Protein AF-A0A212KM10-F1 (afdb_monomer)

InterPro domains:
  IPR005569 Arc-like DNA binding domain [PF03869] (7-53)
  IPR010985 Ribbon-helix-helix [SSF47598] (5-52)
  IPR013321 Arc-type ribbon-helix-h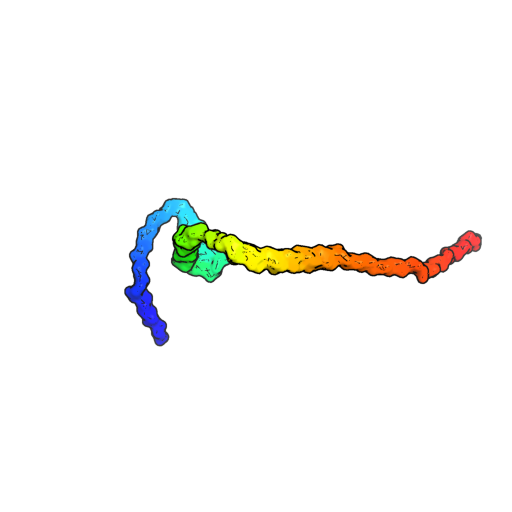elix [G3DSA:1.10.1220.10] (2-55)

pLDDT: mean 77.37, std 17.4, range [46.19, 98.31]

Solvent-accessible surface area (backbone atoms only — not comparable to full-atom values): 6507 Å² total; per-residue (Å²): 134,87,80,74,79,82,78,85,66,90,83,80,89,81,88,71,62,90,68,49,66,55,56,46,43,55,52,7,60,77,66,76,42,52,54,67,56,40,53,49,53,52,50,51,57,66,68,56,58,73,85,74,72,47,72,65,61,52,58,68,43,49,67,55,52,55,50,53,52,54,51,53,54,56,66,74,59,63,76,79,73,80,79,85,82,84,75,89,76,81,77,78,81,81,89,76,136

Sequence (97 aa):
MSDAPTRDQNKFIVRMPDGMRDRIREAAEANNRSMNAEIVARLEESFSGETKLSLEAVRELIPILAKLVKADENAHRRPHAPTILGGDLPAPPDEKE

Mean predicted aligned error: 17.35 Å

Foldseek 3Di:
DDPDDPPPDDDDDDDDDPPPQVVLCVVCVVVVHDSVVSVVVVVCVVVVPDPPCDPVNVVVCVVVVVVVVVVVVVVVPDPPDPDPPDDDDDDDDDDDD

Radius of gyration: 31.85 Å; Cα contacts (8 Å, |Δi|>4): 15; chains: 1; bounding box: 97×38×61 Å

Structure (mmCIF, N/CA/C/O backbone):
data_AF-A0A212KM10-F1
#
_entry.id   AF-A0A212KM10-F1
#
loop_
_atom_site.group_PDB
_atom_site.id
_atom_site.type_symbol
_atom_site.label_atom_id
_atom_site.label_alt_id
_atom_site.label_comp_id
_atom_site.label_asym_id
_atom_site.label_entity_id
_atom_site.label_seq_id
_atom_site.pdbx_PDB_ins_code
_atom_site.Cartn_x
_atom_site.Cartn_y
_atom_site.Cartn_z
_atom_site.occupancy
_atom_site.B_iso_or_equiv
_atom_site.auth_seq_id
_atom_site.auth_comp_id
_atom_site.auth_asym_id
_atom_site.auth_atom_id
_atom_site.pdbx_PDB_model_num
ATOM 1 N N . MET A 1 1 ? 18.645 23.600 -11.611 1.00 46.19 1 MET A N 1
ATOM 2 C CA . MET A 1 1 ? 17.473 22.767 -11.272 1.00 46.19 1 MET A CA 1
ATOM 3 C C . MET A 1 1 ? 17.944 21.767 -10.238 1.00 46.19 1 MET A C 1
ATOM 5 O O . MET A 1 1 ? 18.949 21.111 -10.464 1.00 46.19 1 MET A O 1
ATOM 9 N N . SER A 1 2 ? 17.350 21.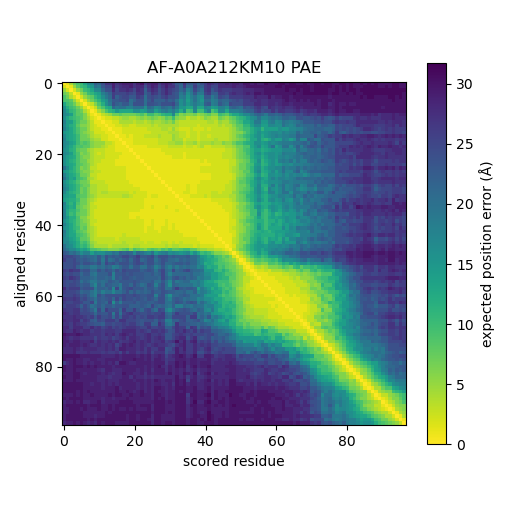806 -9.054 1.00 48.69 2 SER A N 1
ATOM 10 C CA . SER A 1 2 ? 17.813 21.133 -7.842 1.00 48.69 2 SER A CA 1
ATOM 11 C C . SER A 1 2 ? 17.441 19.648 -7.865 1.00 48.69 2 SER A C 1
ATOM 13 O O . SER A 1 2 ? 16.327 19.285 -7.500 1.00 48.69 2 SER A O 1
ATOM 15 N N . ASP A 1 3 ? 18.385 18.796 -8.266 1.00 54.91 3 ASP A N 1
ATOM 16 C CA . ASP A 1 3 ? 18.367 17.367 -7.942 1.00 54.91 3 ASP A CA 1
ATOM 17 C C . ASP A 1 3 ? 18.633 17.223 -6.438 1.00 54.91 3 ASP A C 1
ATOM 19 O O . ASP A 1 3 ? 19.775 17.250 -5.969 1.00 54.91 3 ASP A O 1
ATOM 23 N N . ALA A 1 4 ? 17.558 17.162 -5.651 1.00 59.41 4 ALA A N 1
ATOM 24 C CA . ALA A 1 4 ? 17.656 16.811 -4.244 1.00 59.41 4 ALA A CA 1
ATOM 25 C C . ALA A 1 4 ? 18.188 15.371 -4.142 1.00 59.41 4 ALA A C 1
ATOM 27 O O . ALA A 1 4 ? 17.705 14.482 -4.850 1.00 59.41 4 ALA A O 1
ATOM 28 N N . PRO A 1 5 ? 19.191 15.108 -3.292 1.00 54.78 5 PRO A N 1
ATOM 29 C CA . PRO A 1 5 ? 19.863 13.829 -3.306 1.00 54.78 5 PRO A CA 1
ATOM 30 C C . PRO A 1 5 ? 18.904 12.741 -2.824 1.00 54.78 5 PRO A C 1
ATOM 32 O O . PRO A 1 5 ? 18.513 12.703 -1.662 1.00 54.78 5 PRO A O 1
ATOM 35 N N . THR A 1 6 ? 18.609 11.780 -3.697 1.00 61.53 6 THR A N 1
ATOM 36 C CA . THR A 1 6 ? 17.990 10.479 -3.383 1.00 61.53 6 THR A CA 1
ATOM 37 C C . THR A 1 6 ? 18.913 9.602 -2.503 1.00 61.53 6 THR A C 1
ATOM 39 O O . THR A 1 6 ? 18.921 8.378 -2.629 1.00 61.53 6 THR A O 1
ATOM 42 N N . ARG A 1 7 ? 19.783 10.216 -1.684 1.00 56.53 7 ARG A N 1
ATOM 43 C CA . ARG A 1 7 ? 20.987 9.598 -1.104 1.00 56.53 7 ARG A CA 1
ATOM 44 C C . ARG A 1 7 ? 20.726 8.725 0.119 1.00 56.53 7 ARG A C 1
ATOM 46 O O . ARG A 1 7 ? 21.577 7.889 0.382 1.00 56.53 7 ARG A O 1
ATOM 53 N N . ASP A 1 8 ? 19.556 8.811 0.751 1.00 59.75 8 ASP A N 1
ATOM 54 C CA . ASP A 1 8 ? 19.276 8.077 1.997 1.00 59.75 8 ASP A CA 1
ATOM 55 C C . ASP A 1 8 ? 18.055 7.143 1.906 1.00 59.75 8 ASP A C 1
ATOM 57 O O . ASP A 1 8 ? 17.315 6.967 2.870 1.00 59.75 8 ASP A O 1
ATOM 61 N N . GLN A 1 9 ? 17.807 6.528 0.744 1.00 68.44 9 GLN A N 1
ATOM 62 C CA . GLN A 1 9 ? 16.817 5.447 0.644 1.00 68.44 9 GLN A CA 1
ATOM 63 C C . GLN A 1 9 ? 17.518 4.087 0.684 1.00 68.44 9 GLN A C 1
ATOM 65 O O . GLN A 1 9 ? 18.293 3.755 -0.217 1.00 68.44 9 GLN A O 1
ATOM 70 N N . ASN A 1 10 ? 17.221 3.287 1.712 1.00 77.31 10 ASN A N 1
ATOM 71 C CA . ASN A 1 10 ? 17.656 1.894 1.800 1.00 77.31 10 ASN A CA 1
ATOM 72 C C . ASN A 1 10 ? 17.082 1.109 0.613 1.00 77.31 10 ASN A C 1
ATOM 74 O O . ASN A 1 10 ? 15.877 0.881 0.525 1.00 77.31 10 ASN A O 1
ATOM 78 N N . LYS A 1 11 ? 17.949 0.709 -0.321 1.00 85.94 11 LYS A N 1
ATOM 79 C CA . LYS A 1 11 ? 17.559 -0.062 -1.507 1.00 85.94 11 LYS A CA 1
ATOM 80 C C . LYS A 1 11 ? 17.539 -1.545 -1.164 1.00 85.94 11 LYS A C 1
ATOM 82 O O . LYS A 1 11 ? 18.527 -2.080 -0.670 1.00 85.94 11 LYS A O 1
ATOM 87 N N . PHE A 1 12 ? 16.439 -2.214 -1.486 1.00 87.31 12 PHE A N 1
ATOM 88 C CA . PHE A 1 12 ? 16.282 -3.652 -1.300 1.00 87.31 12 PHE A CA 1
ATOM 89 C C . PHE A 1 12 ? 15.886 -4.315 -2.622 1.00 87.31 12 PHE A C 1
ATOM 91 O O . PHE A 1 12 ? 15.004 -3.828 -3.327 1.00 87.31 12 PHE A 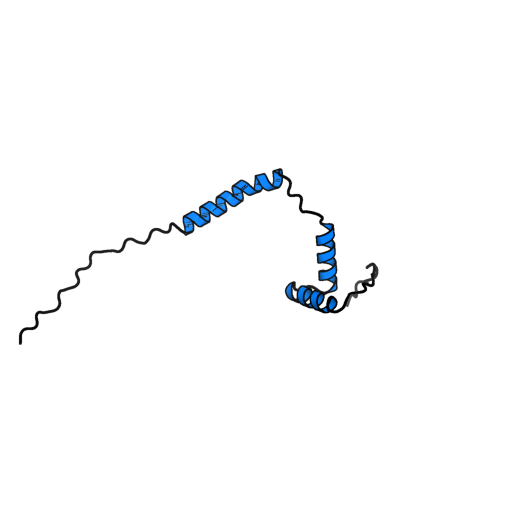O 1
ATOM 98 N N . ILE A 1 13 ? 16.552 -5.417 -2.976 1.00 91.50 13 ILE A N 1
ATOM 99 C CA . ILE A 1 13 ? 16.250 -6.177 -4.196 1.00 91.50 13 ILE A CA 1
ATOM 100 C C . ILE A 1 13 ? 15.267 -7.291 -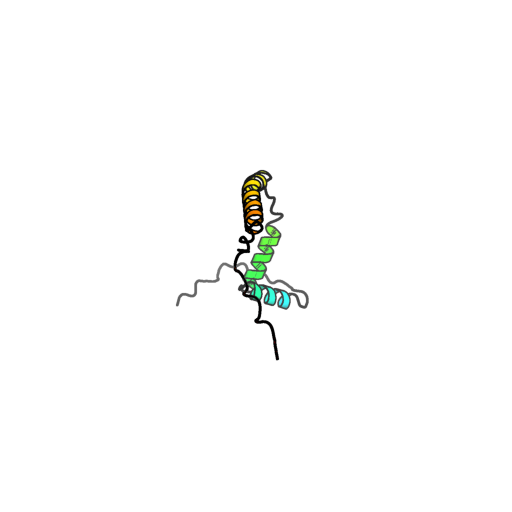3.840 1.00 91.50 13 ILE A C 1
ATOM 102 O O . ILE A 1 13 ? 15.622 -8.243 -3.148 1.00 91.50 13 ILE A O 1
ATOM 106 N N . VAL A 1 14 ? 14.043 -7.195 -4.359 1.00 91.62 14 VAL A N 1
ATOM 107 C CA . VAL A 1 14 ? 13.009 -8.225 -4.203 1.00 91.62 14 VAL A CA 1
ATOM 108 C C . VAL A 1 14 ? 13.053 -9.178 -5.396 1.00 91.62 14 VAL A C 1
ATOM 110 O O . VAL A 1 14 ? 12.954 -8.746 -6.545 1.00 91.62 14 VAL A O 1
ATOM 113 N N . ARG A 1 15 ? 13.162 -10.486 -5.138 1.00 95.31 15 ARG A N 1
ATOM 114 C CA . ARG A 1 15 ? 12.951 -11.519 -6.162 1.00 95.31 15 ARG A CA 1
ATOM 115 C C . ARG A 1 15 ? 11.461 -11.822 -6.248 1.00 95.31 15 ARG A C 1
ATOM 117 O O . ARG A 1 15 ? 10.893 -12.379 -5.316 1.00 95.31 15 ARG A O 1
ATOM 124 N N . MET A 1 16 ? 10.844 -11.422 -7.352 1.00 94.00 16 MET A N 1
ATOM 125 C CA . MET A 1 16 ? 9.419 -11.629 -7.596 1.00 94.00 16 MET A CA 1
ATOM 126 C C . MET A 1 16 ? 9.203 -12.923 -8.397 1.00 94.00 16 MET A C 1
ATOM 128 O O . MET A 1 16 ? 9.973 -13.171 -9.325 1.00 94.00 16 MET A O 1
ATOM 132 N N . PRO A 1 17 ? 8.183 -13.737 -8.071 1.00 96.81 17 PRO A N 1
ATOM 133 C CA . PRO A 1 17 ? 7.734 -14.822 -8.936 1.00 96.81 17 PRO A CA 1
ATOM 134 C C . PRO A 1 17 ? 7.096 -14.274 -10.223 1.00 96.81 17 PRO A C 1
ATOM 136 O O . PRO A 1 17 ? 6.723 -13.097 -10.299 1.00 96.81 17 PRO A O 1
ATOM 139 N N . ASP A 1 18 ? 6.950 -15.143 -11.222 1.00 96.00 18 ASP A N 1
ATOM 140 C CA . ASP A 1 18 ? 6.407 -14.781 -12.532 1.00 96.00 18 ASP A CA 1
ATOM 141 C C . ASP A 1 18 ? 5.030 -14.106 -12.425 1.00 96.00 18 ASP A C 1
ATOM 143 O O . ASP A 1 18 ? 4.182 -14.468 -11.605 1.00 96.00 18 ASP A O 1
ATOM 147 N N . GLY A 1 19 ? 4.828 -13.058 -13.228 1.00 96.50 19 GLY A N 1
ATOM 148 C CA . GLY A 1 19 ? 3.596 -12.264 -13.267 1.00 96.50 19 GLY A CA 1
ATOM 149 C C . GLY A 1 19 ? 3.357 -11.340 -12.063 1.00 96.50 19 GLY A C 1
ATOM 150 O O . GLY A 1 19 ? 2.501 -10.458 -12.133 1.00 96.50 19 GLY A O 1
ATOM 151 N N . MET A 1 20 ? 4.112 -11.451 -10.960 1.00 96.62 20 MET A N 1
ATOM 152 C CA . MET A 1 20 ? 3.911 -10.568 -9.799 1.00 96.62 20 MET A CA 1
ATOM 153 C C . MET A 1 20 ? 4.272 -9.110 -10.109 1.00 96.62 20 MET A C 1
ATOM 155 O O . MET A 1 20 ? 3.597 -8.194 -9.639 1.00 96.62 20 MET A O 1
ATOM 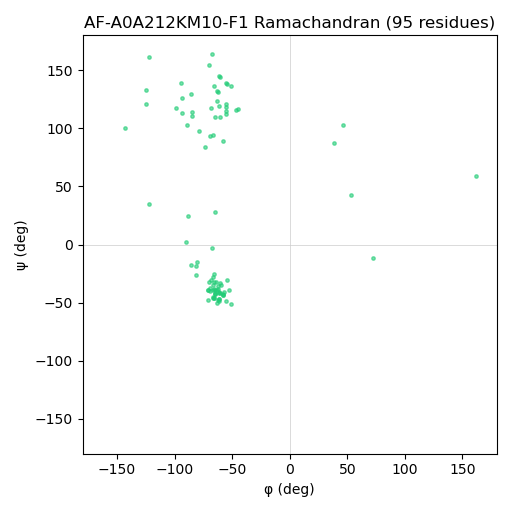159 N N . ARG A 1 21 ? 5.293 -8.879 -10.940 1.00 96.00 21 ARG A N 1
ATOM 160 C CA . ARG A 1 21 ? 5.676 -7.525 -11.362 1.00 96.00 21 ARG A CA 1
ATOM 161 C C . ARG A 1 21 ? 4.570 -6.838 -12.166 1.00 96.00 21 ARG A C 1
ATOM 163 O O . ARG A 1 21 ? 4.347 -5.646 -11.974 1.00 96.00 21 ARG A O 1
ATOM 170 N N . ASP A 1 22 ? 3.887 -7.579 -13.039 1.00 97.88 22 ASP A N 1
ATOM 171 C CA . ASP A 1 22 ? 2.783 -7.049 -13.844 1.00 97.88 22 ASP A CA 1
ATOM 172 C C . ASP A 1 22 ? 1.597 -6.663 -12.965 1.00 97.88 22 ASP A C 1
ATOM 174 O O . ASP A 1 22 ? 1.123 -5.532 -13.033 1.00 97.88 22 ASP A O 1
ATOM 178 N N . ARG A 1 23 ? 1.229 -7.542 -12.028 1.00 97.88 23 ARG A N 1
ATOM 179 C CA . ARG A 1 23 ? 0.175 -7.274 -11.040 1.00 97.88 23 ARG A CA 1
ATOM 180 C C . ARG A 1 23 ? 0.446 -6.020 -10.205 1.00 97.88 23 ARG A C 1
ATOM 182 O O . ARG A 1 23 ? -0.472 -5.256 -9.925 1.00 97.88 23 ARG A O 1
ATOM 189 N N . ILE A 1 24 ? 1.698 -5.798 -9.792 1.00 97.44 24 ILE A N 1
ATOM 190 C CA . ILE A 1 24 ? 2.081 -4.591 -9.039 1.00 97.44 24 ILE A CA 1
ATOM 191 C C . ILE A 1 24 ? 1.960 -3.339 -9.913 1.00 97.44 24 ILE A C 1
ATOM 193 O O . ILE A 1 24 ? 1.528 -2.301 -9.419 1.00 97.44 24 ILE A O 1
ATOM 197 N N . ARG A 1 25 ? 2.325 -3.421 -11.197 1.00 97.69 25 ARG A N 1
ATOM 198 C CA . ARG A 1 25 ? 2.204 -2.296 -12.131 1.00 97.69 25 ARG A CA 1
ATOM 199 C C . ARG A 1 25 ? 0.751 -1.887 -12.330 1.00 97.69 25 ARG A C 1
ATOM 201 O O . ARG A 1 25 ? 0.444 -0.716 -12.158 1.00 97.69 25 ARG A O 1
ATOM 208 N N . GLU A 1 26 ? -0.122 -2.846 -12.622 1.00 98.31 26 GLU A N 1
ATOM 209 C CA . GLU A 1 26 ? -1.555 -2.595 -12.813 1.00 98.31 26 GLU A CA 1
ATOM 210 C C . GLU A 1 26 ? -2.181 -1.958 -11.566 1.00 98.31 26 GLU A C 1
ATOM 212 O O . GLU A 1 26 ? -2.908 -0.972 -11.661 1.00 98.31 26 GLU A O 1
ATOM 217 N N . ALA A 1 27 ? -1.843 -2.463 -10.374 1.00 97.88 27 ALA A N 1
ATOM 218 C CA . ALA A 1 27 ? -2.315 -1.877 -9.123 1.00 97.88 27 ALA A CA 1
ATOM 219 C C . ALA A 1 27 ? -1.778 -0.453 -8.894 1.00 97.88 27 ALA A C 1
ATOM 221 O O . ALA A 1 27 ? -2.510 0.415 -8.426 1.00 97.88 27 ALA A O 1
ATOM 222 N N . ALA A 1 28 ? -0.513 -0.200 -9.236 1.00 98.00 28 ALA A N 1
ATOM 223 C CA . ALA A 1 28 ? 0.086 1.124 -9.119 1.00 98.00 28 ALA A CA 1
ATOM 224 C C . ALA A 1 28 ? -0.586 2.135 -10.066 1.00 98.00 28 ALA A C 1
ATOM 226 O O . ALA A 1 28 ? -0.893 3.248 -9.642 1.00 98.00 28 ALA A O 1
ATOM 227 N N . GLU A 1 29 ? -0.876 1.734 -11.308 1.00 97.75 29 GLU A N 1
ATOM 228 C CA . GLU A 1 29 ? -1.621 2.544 -12.280 1.00 97.75 29 GLU A CA 1
ATOM 229 C C . GLU A 1 29 ? -3.039 2.847 -11.785 1.00 97.75 29 GLU A C 1
ATOM 231 O O . GLU A 1 29 ? -3.437 4.011 -11.750 1.00 97.75 29 GLU A O 1
ATOM 236 N N . ALA A 1 30 ? -3.767 1.834 -11.303 1.00 98.06 30 ALA A N 1
ATOM 237 C CA . ALA A 1 30 ? -5.109 2.008 -10.746 1.00 98.06 30 ALA A CA 1
ATOM 238 C C . ALA A 1 30 ? -5.134 2.966 -9.539 1.00 98.06 30 ALA A C 1
ATOM 240 O O . ALA A 1 30 ? -6.075 3.741 -9.372 1.00 98.06 30 ALA A O 1
ATOM 241 N N . ASN A 1 31 ? -4.078 2.948 -8.720 1.00 97.06 31 ASN A N 1
ATOM 242 C CA . ASN A 1 31 ? -3.937 3.797 -7.537 1.00 97.06 31 ASN A CA 1
ATOM 243 C C . ASN A 1 31 ? -3.243 5.143 -7.812 1.00 97.06 31 ASN A C 1
ATOM 245 O O . ASN A 1 31 ? -3.046 5.915 -6.873 1.00 97.06 31 ASN A O 1
ATOM 249 N N . ASN A 1 32 ? -2.883 5.451 -9.065 1.00 97.19 32 ASN A N 1
ATOM 250 C CA . ASN A 1 32 ? -2.128 6.651 -9.455 1.00 97.19 32 ASN A CA 1
ATOM 251 C C . ASN A 1 32 ? -0.814 6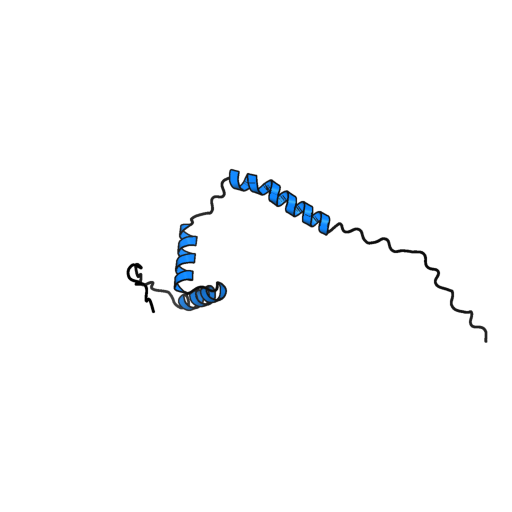.829 -8.666 1.00 97.19 32 ASN A C 1
ATOM 253 O O . ASN A 1 32 ? -0.463 7.928 -8.229 1.00 97.19 32 ASN A O 1
ATOM 257 N N . ARG A 1 33 ? -0.077 5.733 -8.461 1.00 95.56 33 ARG A N 1
ATOM 258 C CA . ARG A 1 33 ? 1.204 5.691 -7.739 1.00 95.56 33 ARG A CA 1
ATOM 259 C C . ARG A 1 33 ? 2.313 5.121 -8.617 1.00 95.56 33 ARG A C 1
ATOM 261 O O . ARG A 1 33 ? 2.073 4.417 -9.591 1.00 95.56 33 ARG A O 1
ATOM 268 N N . SER A 1 34 ? 3.567 5.384 -8.243 1.00 97.50 34 SER A N 1
ATOM 269 C CA . SER A 1 34 ? 4.688 4.623 -8.804 1.00 97.50 34 SER A CA 1
ATOM 270 C C . SER A 1 34 ? 4.662 3.185 -8.274 1.00 97.50 34 SER A C 1
ATOM 272 O O . SER A 1 34 ? 4.194 2.941 -7.162 1.00 97.50 34 SER A O 1
ATOM 274 N N . MET A 1 35 ? 5.233 2.233 -9.019 1.00 96.38 35 MET A N 1
ATOM 275 C CA . MET A 1 35 ? 5.357 0.844 -8.544 1.00 96.38 35 MET A CA 1
ATOM 276 C C . MET A 1 35 ? 6.030 0.756 -7.167 1.00 96.38 35 MET A C 1
ATOM 278 O O . MET A 1 35 ? 5.617 -0.040 -6.334 1.00 96.38 35 MET A O 1
ATOM 282 N N . ASN A 1 36 ? 7.049 1.584 -6.908 1.00 94.94 36 ASN A N 1
ATOM 283 C CA . ASN A 1 36 ? 7.726 1.596 -5.612 1.00 94.94 36 ASN A CA 1
ATOM 284 C C . ASN A 1 36 ? 6.805 2.101 -4.494 1.00 94.94 36 ASN A C 1
ATOM 286 O O . ASN A 1 36 ? 6.738 1.480 -3.439 1.00 94.94 36 ASN A O 1
ATOM 290 N N . ALA A 1 37 ? 6.066 3.189 -4.736 1.00 95.56 37 ALA A N 1
ATOM 291 C CA . ALA A 1 37 ? 5.103 3.713 -3.769 1.00 95.56 37 ALA A CA 1
ATOM 292 C C . ALA A 1 37 ? 3.986 2.701 -3.468 1.00 95.56 37 ALA A C 1
ATOM 294 O O . ALA A 1 37 ? 3.558 2.581 -2.328 1.00 95.56 37 ALA A O 1
ATOM 295 N N . GLU A 1 38 ? 3.560 1.929 -4.466 1.00 97.69 38 GLU A N 1
ATOM 296 C CA . GLU A 1 38 ? 2.562 0.878 -4.285 1.00 97.69 38 GLU A CA 1
ATOM 297 C C . GLU A 1 38 ? 3.096 -0.327 -3.488 1.00 97.69 38 GLU A C 1
ATOM 299 O O . GLU A 1 38 ? 2.384 -0.877 -2.647 1.00 97.69 38 GLU A O 1
ATOM 304 N N . ILE A 1 39 ? 4.353 -0.728 -3.713 1.00 95.75 39 ILE A N 1
ATOM 305 C CA . ILE A 1 39 ? 5.016 -1.766 -2.905 1.00 95.75 39 ILE A CA 1
ATOM 306 C C . ILE A 1 39 ? 5.105 -1.317 -1.445 1.00 95.75 39 ILE A C 1
ATOM 308 O O . ILE A 1 39 ? 4.749 -2.083 -0.553 1.00 95.75 39 ILE A O 1
ATOM 312 N N . VAL A 1 40 ? 5.543 -0.078 -1.202 1.00 93.94 40 VAL A N 1
ATOM 313 C CA . VAL A 1 40 ? 5.642 0.485 0.151 1.00 93.94 40 VAL A CA 1
ATOM 314 C C . VAL A 1 40 ? 4.270 0.534 0.820 1.00 93.94 40 VAL A C 1
ATOM 316 O O . VAL A 1 40 ? 4.138 0.010 1.919 1.00 93.94 40 VAL A O 1
ATOM 319 N N . ALA A 1 41 ? 3.242 1.047 0.139 1.00 94.75 41 ALA A N 1
ATOM 320 C CA . ALA A 1 41 ? 1.887 1.128 0.687 1.00 94.75 41 AL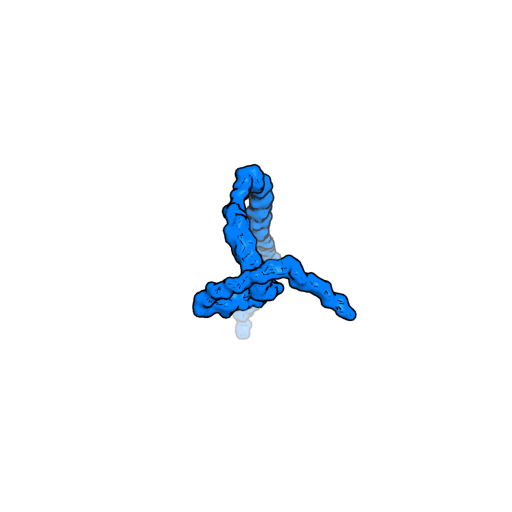A A CA 1
ATOM 321 C C . ALA A 1 41 ? 1.338 -0.246 1.108 1.00 94.75 41 ALA A C 1
ATOM 323 O O . ALA A 1 41 ? 0.769 -0.381 2.187 1.00 94.75 41 ALA A O 1
ATOM 324 N N . ARG A 1 42 ? 1.556 -1.290 0.295 1.00 93.50 42 ARG A N 1
ATOM 325 C CA . ARG A 1 42 ? 1.153 -2.661 0.655 1.00 93.50 42 ARG A CA 1
ATOM 326 C C . ARG A 1 42 ? 1.926 -3.219 1.845 1.00 93.50 42 ARG A C 1
ATOM 328 O O . ARG A 1 42 ? 1.358 -3.942 2.659 1.00 93.50 42 ARG A O 1
ATOM 335 N N . LEU A 1 43 ? 3.222 -2.928 1.934 1.00 92.94 43 LEU A N 1
ATOM 336 C CA . LEU A 1 43 ? 4.038 -3.349 3.071 1.00 92.94 43 LEU A CA 1
ATOM 337 C C . LEU A 1 43 ? 3.578 -2.643 4.349 1.00 92.94 43 LEU A C 1
ATOM 339 O O . LEU A 1 43 ? 3.353 -3.312 5.353 1.00 92.94 43 LEU A O 1
ATOM 343 N N . GLU A 1 44 ? 3.360 -1.330 4.295 1.00 91.88 44 GLU A N 1
ATOM 344 C CA . GLU A 1 44 ? 2.796 -0.550 5.398 1.00 91.88 44 GLU A CA 1
ATOM 345 C C . GLU A 1 44 ? 1.451 -1.121 5.844 1.00 91.88 44 GLU A C 1
ATOM 347 O O . GLU A 1 44 ? 1.281 -1.398 7.027 1.00 91.88 44 GLU A O 1
ATOM 352 N N . GLU A 1 45 ? 0.533 -1.396 4.916 1.00 90.00 45 GLU A N 1
ATOM 353 C CA . GLU A 1 45 ? -0.757 -2.029 5.214 1.00 90.00 45 GLU A CA 1
ATOM 354 C C . GLU A 1 45 ? -0.578 -3.394 5.896 1.00 90.00 45 GLU A C 1
ATOM 356 O O . GLU A 1 45 ? -1.225 -3.675 6.904 1.00 90.00 45 GLU A O 1
ATOM 361 N N . SER A 1 46 ? 0.361 -4.219 5.418 1.00 88.12 46 SER A N 1
ATOM 362 C CA . SER A 1 46 ? 0.636 -5.529 6.019 1.00 88.12 46 SER A CA 1
ATOM 363 C C . SER A 1 46 ? 1.209 -5.441 7.441 1.00 88.12 46 SER A C 1
ATOM 365 O O . SER A 1 46 ? 0.918 -6.297 8.276 1.00 88.12 46 SER A O 1
ATOM 367 N N . PHE A 1 47 ? 1.988 -4.394 7.738 1.00 85.12 47 PHE A N 1
ATOM 368 C CA . PHE A 1 47 ? 2.545 -4.132 9.069 1.00 85.12 47 PHE A CA 1
ATOM 369 C C . PHE A 1 47 ? 1.594 -3.356 9.979 1.00 85.12 47 PHE A C 1
ATOM 371 O O . PHE A 1 47 ? 1.754 -3.392 11.197 1.00 85.12 47 PHE A O 1
ATOM 378 N N . SER A 1 48 ? 0.579 -2.705 9.406 1.00 80.25 48 SER A N 1
ATOM 379 C CA . SER A 1 48 ? -0.472 -1.988 10.137 1.00 80.25 48 SER A CA 1
ATOM 380 C C . SER A 1 48 ? -1.381 -2.923 10.941 1.00 80.25 48 SER A C 1
ATOM 382 O O . SER A 1 48 ? -2.258 -2.432 11.645 1.00 80.25 48 SER A O 1
ATOM 384 N N . GLY A 1 49 ? -1.157 -4.243 10.833 1.00 62.06 49 GLY A N 1
ATOM 385 C CA . GLY A 1 49 ? -1.488 -5.277 11.810 1.00 62.06 49 GLY A CA 1
ATOM 386 C C . GLY A 1 49 ? -2.810 -5.062 12.521 1.00 62.06 49 GLY A C 1
ATOM 387 O O . GLY A 1 49 ? -2.790 -4.502 13.605 1.00 62.06 49 GLY A O 1
ATOM 388 N N . GLU A 1 50 ? -3.909 -5.546 11.925 1.00 62.97 50 GLU A N 1
ATOM 389 C CA . GLU A 1 50 ? -5.275 -5.476 12.460 1.00 62.97 50 GLU A CA 1
ATOM 390 C C . GLU A 1 50 ? -5.617 -4.081 12.988 1.00 62.97 50 GLU A C 1
ATOM 392 O O . GLU A 1 50 ? -5.261 -3.726 14.109 1.00 62.97 50 GLU A O 1
ATOM 397 N N . THR A 1 51 ? -6.395 -3.296 12.238 1.00 60.03 51 THR A N 1
ATOM 398 C CA . THR A 1 51 ? -7.066 -2.132 12.824 1.00 60.03 51 THR A CA 1
ATOM 399 C C . THR A 1 51 ? -7.945 -2.620 13.979 1.00 60.03 51 THR A C 1
ATOM 401 O O . THR A 1 51 ? -9.112 -2.963 13.803 1.00 60.03 51 THR A O 1
ATOM 404 N N . LYS A 1 52 ? -7.375 -2.692 15.183 1.00 61.25 52 LYS A N 1
ATOM 405 C CA . LYS A 1 52 ? -8.087 -2.933 16.423 1.00 61.25 52 LYS A CA 1
ATOM 406 C C . LYS A 1 52 ? -8.807 -1.636 16.696 1.00 61.25 52 LYS A C 1
ATOM 408 O O . LYS A 1 52 ? -8.304 -0.757 17.391 1.00 61.25 52 LYS A O 1
ATOM 413 N N . LEU A 1 53 ? -9.969 -1.496 16.068 1.00 68.69 53 LEU A N 1
ATOM 414 C CA . LEU A 1 53 ? -10.921 -0.477 16.453 1.00 68.69 53 LEU A CA 1
ATOM 415 C C . LEU A 1 53 ? -11.182 -0.701 17.938 1.00 68.69 53 LEU A C 1
ATOM 417 O O . LEU A 1 53 ? -11.657 -1.764 18.344 1.00 68.69 53 LEU A O 1
ATOM 421 N N . SER A 1 54 ? -10.789 0.268 18.761 1.00 78.00 54 SER A N 1
ATOM 422 C CA . SER A 1 54 ? -11.132 0.203 20.170 1.00 78.00 54 SER A CA 1
ATOM 423 C C . SER A 1 54 ? -12.656 0.202 20.275 1.00 78.00 54 SER A C 1
ATOM 425 O O . SER A 1 54 ? -13.346 0.858 19.490 1.00 78.00 54 SER A O 1
ATOM 427 N N . LEU A 1 55 ? -13.195 -0.532 21.248 1.00 79.50 55 LEU A N 1
ATOM 428 C CA . LEU A 1 55 ? -14.638 -0.536 21.500 1.00 79.50 55 LEU A CA 1
ATOM 429 C C . LEU A 1 55 ? -15.170 0.890 21.712 1.00 79.50 55 LEU A C 1
ATOM 431 O O . LEU A 1 55 ? -16.294 1.186 21.321 1.00 79.50 55 LEU A O 1
ATOM 435 N N . GLU A 1 56 ? -14.332 1.777 22.251 1.00 81.88 56 GLU A N 1
ATOM 436 C CA . GLU A 1 56 ? -14.642 3.195 22.419 1.00 81.88 56 GLU A CA 1
ATOM 437 C C . GLU A 1 56 ? -14.777 3.925 21.076 1.00 81.88 56 GLU A C 1
ATOM 439 O O . GLU A 1 56 ? -15.774 4.601 20.842 1.00 81.88 56 GLU A O 1
ATOM 444 N N . ALA A 1 57 ? -13.845 3.717 20.140 1.00 82.25 57 ALA A N 1
ATOM 445 C CA . ALA A 1 57 ? -13.942 4.289 18.799 1.00 82.25 57 ALA A CA 1
ATOM 446 C C . ALA A 1 57 ? -15.180 3.773 18.046 1.00 82.25 57 ALA A C 1
ATOM 448 O O . ALA A 1 57 ? -15.855 4.538 17.360 1.00 82.25 57 ALA A O 1
ATOM 449 N N . VAL A 1 58 ? -15.522 2.488 18.202 1.00 86.44 58 VAL A N 1
ATOM 450 C CA . VAL A 1 58 ? -16.746 1.914 17.618 1.00 86.44 58 VAL A CA 1
ATOM 451 C C . VAL A 1 58 ? -17.995 2.541 18.240 1.00 86.44 58 VAL A C 1
ATOM 453 O O . VAL A 1 58 ? -18.933 2.881 17.519 1.00 86.44 58 VAL A O 1
ATOM 456 N N . ARG A 1 59 ? -18.011 2.736 19.563 1.00 89.62 59 ARG A N 1
ATOM 457 C CA . ARG A 1 59 ? -19.140 3.326 20.294 1.00 89.62 59 ARG A CA 1
ATOM 458 C C . ARG A 1 59 ? -19.447 4.751 19.837 1.00 89.62 59 ARG A C 1
ATOM 460 O O . ARG A 1 59 ? -20.618 5.070 19.635 1.00 89.62 59 ARG A O 1
ATOM 467 N N . GLU A 1 60 ? -18.420 5.566 19.612 1.00 88.88 60 GLU A N 1
ATOM 468 C CA . GLU A 1 60 ? -18.564 6.941 19.113 1.00 88.88 60 GLU A CA 1
ATOM 469 C C . GLU A 1 60 ? -19.125 7.007 17.678 1.00 88.88 60 GLU A C 1
ATOM 471 O O . GLU A 1 60 ? -19.789 7.975 17.302 1.00 88.88 60 GLU A O 1
ATOM 476 N N . LEU A 1 61 ? -18.942 5.953 16.873 1.00 88.31 61 LEU A N 1
ATOM 477 C CA . LEU A 1 61 ? -19.470 5.883 15.504 1.00 88.31 61 LEU A CA 1
ATOM 478 C C . LEU A 1 61 ? -20.952 5.472 15.432 1.00 88.31 61 LEU A C 1
ATOM 480 O O . LEU A 1 61 ? -21.646 5.870 14.492 1.00 88.31 61 LEU A O 1
ATOM 484 N N . ILE A 1 62 ? -21.475 4.734 16.420 1.00 91.81 62 ILE A N 1
ATOM 485 C CA . ILE A 1 62 ? -22.886 4.292 16.472 1.00 91.81 62 ILE A CA 1
ATOM 486 C C . ILE A 1 62 ? -23.889 5.444 16.265 1.00 91.81 62 ILE A C 1
ATOM 488 O O . ILE A 1 62 ? -24.767 5.313 15.404 1.00 91.81 62 ILE A O 1
ATOM 492 N N . PRO A 1 63 ? -23.813 6.582 16.987 1.00 90.50 63 PRO A N 1
ATOM 493 C CA . PRO A 1 63 ? -24.779 7.664 16.804 1.00 90.50 63 PRO A CA 1
ATOM 494 C C . PRO A 1 63 ? -24.681 8.329 15.424 1.00 90.50 63 PRO A C 1
ATOM 496 O O . PRO A 1 63 ? -25.685 8.840 14.925 1.00 90.50 63 PRO A O 1
ATOM 499 N N . ILE A 1 64 ? -23.502 8.327 14.797 1.00 89.50 64 ILE A N 1
ATOM 500 C CA . ILE A 1 64 ? -23.287 8.890 13.458 1.00 89.50 64 ILE A CA 1
ATOM 501 C C . ILE A 1 64 ? -23.952 7.996 12.408 1.00 89.50 64 ILE A C 1
ATOM 503 O O . ILE A 1 64 ? -24.737 8.481 11.592 1.00 89.50 64 ILE A O 1
ATOM 507 N N . LEU A 1 65 ? -23.722 6.683 12.485 1.00 87.31 65 LEU A N 1
ATOM 508 C CA . LEU A 1 65 ? -24.354 5.701 11.602 1.00 87.31 65 LEU A CA 1
ATOM 509 C C . LEU A 1 65 ? -25.883 5.713 11.744 1.00 87.31 65 LEU A C 1
ATOM 511 O O . LEU A 1 65 ? -26.594 5.727 10.742 1.00 87.31 65 LEU A O 1
ATOM 515 N N . ALA A 1 66 ? -26.406 5.815 12.970 1.00 87.19 66 ALA A N 1
ATOM 516 C CA . ALA A 1 66 ? -27.847 5.899 13.214 1.00 87.19 66 ALA A CA 1
ATOM 517 C C . ALA A 1 66 ? -28.503 7.132 12.561 1.00 87.19 66 ALA A C 1
ATOM 519 O O . ALA A 1 66 ? -29.656 7.064 12.131 1.00 87.19 66 ALA A O 1
ATOM 520 N N . LYS A 1 67 ? -27.793 8.265 12.471 1.00 84.31 67 LYS A N 1
ATOM 521 C CA . LYS A 1 67 ? -28.290 9.464 11.774 1.00 84.31 67 LYS A CA 1
ATOM 522 C C . LYS A 1 67 ? -28.318 9.273 10.258 1.00 84.31 67 LYS A C 1
ATOM 524 O O . LYS A 1 67 ? -29.273 9.716 9.627 1.00 84.31 67 LYS A O 1
ATOM 529 N N . LEU A 1 68 ? -27.314 8.602 9.693 1.00 80.44 68 LEU A N 1
ATOM 530 C CA . LEU A 1 68 ? -27.257 8.298 8.259 1.00 80.44 68 LEU 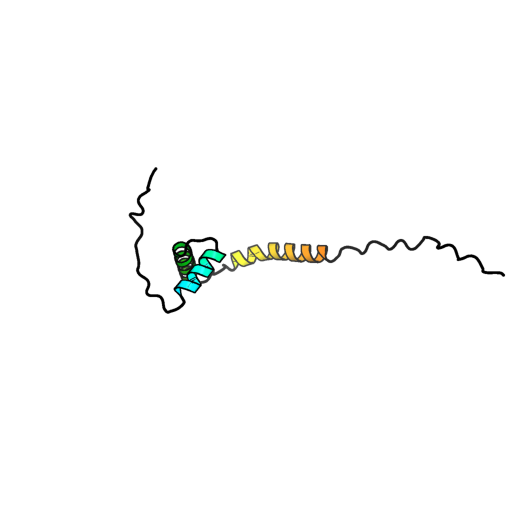A CA 1
ATOM 531 C C . LEU A 1 68 ? -28.383 7.345 7.835 1.00 80.44 68 LEU A C 1
ATOM 533 O O . LEU A 1 68 ? -29.046 7.610 6.838 1.00 80.44 68 LEU A O 1
ATOM 537 N N . VAL A 1 69 ? -28.674 6.313 8.635 1.00 84.50 69 VAL A N 1
ATOM 538 C CA . VAL A 1 69 ? -29.796 5.388 8.376 1.00 84.50 69 VAL A CA 1
ATOM 539 C C . VAL A 1 69 ? -31.140 6.125 8.391 1.00 84.50 69 VAL A C 1
ATOM 541 O O . VAL A 1 69 ? -31.931 5.996 7.463 1.00 84.50 69 VAL A O 1
ATOM 544 N N . LYS A 1 70 ? -31.385 6.975 9.397 1.00 77.56 70 LYS A N 1
ATOM 545 C CA . LYS A 1 70 ? -32.629 7.765 9.475 1.00 77.56 70 LYS A CA 1
ATOM 546 C C . LYS A 1 70 ? -32.775 8.771 8.330 1.00 77.56 70 LYS A C 1
ATOM 548 O O . LYS A 1 70 ? -33.893 9.085 7.924 1.00 77.56 70 LYS A O 1
ATOM 553 N N . ALA A 1 71 ? -31.664 9.309 7.827 1.00 71.56 71 ALA A N 1
ATOM 554 C CA . ALA A 1 71 ? -31.677 10.216 6.685 1.00 71.56 71 ALA A CA 1
ATOM 555 C C . ALA A 1 71 ? -32.064 9.489 5.385 1.00 71.56 71 ALA A C 1
ATOM 557 O O . ALA A 1 71 ? -32.824 10.044 4.591 1.00 71.56 71 ALA A O 1
ATOM 558 N N . ASP A 1 72 ? -31.608 8.248 5.205 1.00 65.94 72 ASP A N 1
ATOM 559 C CA . ASP A 1 72 ? -31.968 7.406 4.061 1.00 65.94 72 ASP A CA 1
ATOM 560 C C . ASP A 1 72 ? -33.440 6.951 4.110 1.00 65.94 72 ASP A C 1
ATOM 562 O O . ASP A 1 72 ? -34.157 7.031 3.109 1.00 65.94 72 ASP A O 1
ATOM 566 N N . GLU A 1 73 ? -33.955 6.598 5.293 1.00 61.69 73 GLU A N 1
ATOM 567 C CA . GLU A 1 73 ? -35.384 6.290 5.482 1.00 61.69 73 GLU A CA 1
ATOM 568 C C . GLU A 1 73 ? -36.290 7.491 5.156 1.00 61.69 73 GLU A C 1
ATOM 570 O O . GLU A 1 73 ? -37.332 7.344 4.509 1.00 61.69 73 GLU A O 1
ATOM 575 N N . ASN A 1 74 ? -35.885 8.702 5.551 1.00 59.31 74 ASN A N 1
ATOM 576 C CA . ASN A 1 74 ? -36.610 9.927 5.210 1.00 59.31 74 ASN A CA 1
ATOM 577 C C . ASN A 1 74 ? -36.539 10.262 3.712 1.00 59.31 74 ASN A C 1
ATOM 579 O O . ASN A 1 74 ? -37.488 10.835 3.174 1.00 59.31 74 ASN A O 1
ATOM 583 N N . ALA A 1 75 ? -35.456 9.892 3.022 1.00 59.16 75 ALA A N 1
ATOM 584 C CA . ALA A 1 75 ? -35.333 10.080 1.579 1.00 59.16 75 ALA A CA 1
ATOM 585 C C . ALA A 1 75 ? -36.271 9.150 0.783 1.00 59.16 75 ALA A C 1
ATOM 587 O O . ALA A 1 75 ? -36.785 9.562 -0.260 1.00 59.16 75 ALA A O 1
ATOM 588 N N . HIS A 1 76 ? -36.549 7.947 1.298 1.00 56.81 76 HIS A N 1
ATOM 589 C CA . HIS A 1 76 ? -37.482 6.977 0.707 1.00 56.81 76 HIS A CA 1
ATOM 590 C C . HIS A 1 76 ? -38.962 7.256 1.036 1.00 56.81 76 HIS A C 1
ATOM 592 O O . HIS A 1 76 ? -39.850 6.801 0.319 1.00 56.81 76 HIS A O 1
ATOM 598 N N . ARG A 1 77 ? -39.255 8.048 2.077 1.00 57.59 77 ARG A N 1
ATOM 599 C CA . ARG A 1 77 ? -40.615 8.464 2.482 1.00 57.59 77 ARG A CA 1
ATOM 600 C C . ARG A 1 77 ? -41.123 9.750 1.812 1.00 57.59 77 ARG A C 1
ATOM 602 O O . ARG A 1 77 ? -41.997 10.414 2.370 1.00 57.59 77 ARG A O 1
ATOM 609 N N . ARG A 1 78 ? -40.627 10.131 0.625 1.00 53.66 78 ARG A N 1
ATOM 610 C CA . ARG A 1 78 ? -41.224 11.265 -0.112 1.00 53.66 78 ARG A CA 1
ATOM 611 C C . ARG A 1 78 ? -42.722 10.986 -0.310 1.00 53.66 78 ARG A C 1
ATOM 613 O O . ARG A 1 78 ? -43.052 9.959 -0.905 1.00 53.66 78 ARG A O 1
ATOM 620 N N . PRO A 1 79 ? -43.632 11.846 0.182 1.00 51.75 79 PRO A N 1
ATOM 621 C CA . PRO A 1 79 ? -45.045 11.660 -0.084 1.00 51.75 79 PRO A CA 1
ATOM 622 C C . PRO A 1 79 ? -45.248 11.792 -1.593 1.00 51.75 79 PRO A C 1
ATOM 624 O O . PRO A 1 79 ? -44.862 12.790 -2.202 1.00 51.75 79 PRO A O 1
ATOM 627 N N . HIS A 1 80 ? -45.816 10.751 -2.192 1.00 53.12 80 HIS A N 1
ATOM 628 C CA . HIS A 1 80 ? -46.451 10.811 -3.502 1.00 53.12 80 HIS A CA 1
ATOM 629 C C . HIS A 1 80 ? -47.349 12.051 -3.497 1.00 53.12 80 HIS A C 1
ATOM 631 O O . HIS A 1 80 ? -48.252 12.158 -2.666 1.00 53.12 80 HIS A O 1
ATOM 637 N N . ALA A 1 81 ? -47.028 13.028 -4.349 1.00 53.25 81 ALA A N 1
ATOM 638 C CA . ALA A 1 81 ? -47.820 14.242 -4.484 1.00 53.25 81 ALA A CA 1
ATOM 639 C C . ALA A 1 81 ? -49.292 13.846 -4.695 1.00 53.25 81 ALA A C 1
ATOM 641 O O . ALA A 1 81 ? -49.545 12.902 -5.450 1.00 53.25 81 ALA A O 1
ATOM 642 N N . PRO A 1 82 ? -50.260 14.501 -4.031 1.00 48.94 82 PRO A N 1
ATOM 643 C CA . PRO A 1 82 ? -51.653 14.126 -4.187 1.00 48.94 82 PRO A CA 1
ATOM 644 C C . PRO A 1 82 ? -52.033 14.332 -5.652 1.00 48.94 82 PRO A C 1
ATOM 646 O O . PRO A 1 82 ? -51.931 15.438 -6.183 1.00 48.94 82 PRO A O 1
ATOM 649 N N . THR A 1 83 ? -52.430 13.250 -6.321 1.00 58.06 83 THR A N 1
ATOM 650 C CA . THR A 1 83 ? -53.072 13.316 -7.629 1.00 58.06 83 THR A CA 1
ATOM 651 C C . THR A 1 83 ? -54.283 14.230 -7.488 1.00 58.06 83 THR A C 1
ATOM 653 O O . THR A 1 83 ? -55.231 13.896 -6.779 1.00 58.06 83 THR A O 1
ATOM 656 N N . ILE A 1 84 ? -54.243 15.401 -8.125 1.00 52.44 84 ILE A N 1
ATOM 657 C CA . ILE A 1 84 ? -55.408 16.276 -8.251 1.00 52.44 84 ILE A CA 1
ATOM 658 C C . ILE A 1 84 ? -56.411 15.535 -9.140 1.00 52.44 84 ILE A C 1
ATOM 660 O O . ILE A 1 84 ? -56.313 15.560 -10.363 1.00 52.44 84 ILE A O 1
ATOM 664 N N . LEU A 1 85 ? -57.336 14.805 -8.517 1.00 54.78 85 LEU A N 1
ATOM 665 C CA . LEU A 1 85 ? -58.499 14.229 -9.178 1.00 54.78 85 LEU A CA 1
ATOM 666 C C . LEU A 1 85 ? -59.613 15.274 -9.097 1.00 54.78 85 LEU A C 1
ATOM 668 O O . LEU A 1 85 ? -60.187 15.497 -8.035 1.00 54.78 85 LEU A O 1
ATOM 672 N N . GLY A 1 86 ? -59.862 15.965 -10.205 1.00 53.81 86 GLY A N 1
ATOM 673 C CA . GLY A 1 86 ? -60.881 17.011 -10.259 1.00 53.81 86 GLY A CA 1
ATOM 674 C C . GLY A 1 86 ? -60.699 17.947 -11.444 1.00 53.81 86 GLY A C 1
ATOM 675 O O . GLY A 1 86 ? -60.501 19.141 -11.260 1.00 53.81 86 GLY A O 1
ATOM 676 N N . GLY A 1 87 ? -60.723 17.394 -12.653 1.00 48.81 87 GLY A N 1
ATOM 677 C CA . GLY A 1 87 ? -60.786 18.151 -13.896 1.00 48.81 87 GLY A CA 1
ATOM 678 C C . GLY A 1 87 ? -61.669 17.382 -14.861 1.00 48.81 87 GLY A C 1
ATOM 679 O O . GLY A 1 87 ? -61.242 16.370 -15.406 1.00 48.81 87 GLY A O 1
ATOM 680 N N . ASP A 1 88 ? -62.911 17.831 -14.964 1.00 60.41 88 ASP A N 1
ATOM 681 C CA . ASP A 1 88 ? -63.964 17.346 -15.849 1.00 60.41 88 ASP A CA 1
ATOM 682 C C . ASP A 1 88 ? -63.413 17.128 -17.271 1.00 60.41 88 ASP A C 1
ATOM 684 O O . ASP A 1 88 ? -62.937 18.069 -17.911 1.00 60.41 88 ASP A O 1
ATOM 688 N N . LEU A 1 89 ? -63.425 15.884 -17.754 1.00 60.44 89 LEU A N 1
ATOM 689 C CA . LEU A 1 89 ? -63.160 15.598 -19.161 1.00 60.44 89 LEU A CA 1
ATOM 690 C C . LEU A 1 89 ? -64.502 15.767 -19.888 1.00 60.44 89 LEU A C 1
ATOM 692 O O . LEU A 1 89 ? -65.420 14.999 -19.593 1.00 60.44 89 LEU A O 1
ATOM 696 N N . PRO A 1 90 ? -64.671 16.752 -20.789 1.00 59.03 90 PRO A N 1
ATOM 697 C CA . PRO A 1 90 ? -65.950 16.936 -21.460 1.00 59.03 90 PRO A CA 1
ATOM 698 C C . PRO A 1 90 ? -66.270 15.691 -22.294 1.00 59.03 90 PRO A C 1
ATOM 700 O O . PRO A 1 90 ? -65.416 15.188 -23.028 1.00 59.03 90 PRO A O 1
ATOM 703 N N . ALA A 1 91 ? -67.498 15.188 -22.144 1.00 66.06 91 ALA A N 1
ATOM 704 C CA . ALA A 1 91 ? -67.995 14.042 -22.893 1.00 66.06 91 ALA A CA 1
ATOM 705 C C . ALA A 1 91 ? -67.852 14.288 -24.410 1.00 66.06 91 ALA A C 1
ATOM 707 O O . ALA A 1 91 ? -68.113 15.407 -24.868 1.00 66.06 91 ALA A O 1
ATOM 708 N N . PRO A 1 92 ? -67.433 13.280 -25.197 1.00 68.38 92 PRO A N 1
ATOM 709 C CA . PRO A 1 92 ? -67.385 13.413 -26.647 1.00 68.38 92 PRO A CA 1
ATOM 710 C C . PRO A 1 92 ? -68.802 13.666 -27.194 1.00 68.38 92 PRO A C 1
ATOM 712 O O . PRO A 1 92 ? -69.766 13.143 -26.632 1.00 68.38 92 PRO A O 1
ATOM 715 N N . PRO A 1 93 ? -68.950 14.481 -28.254 1.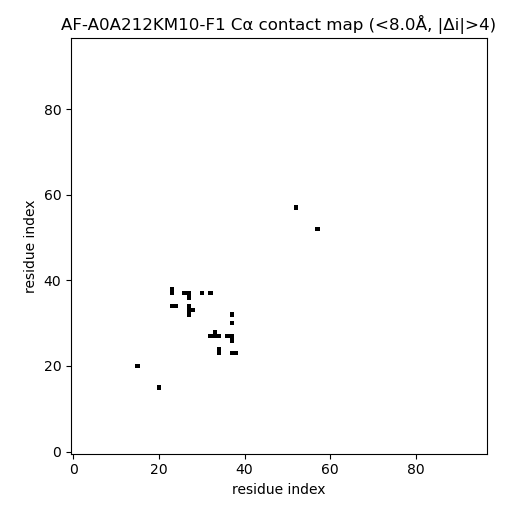00 67.19 93 PRO A N 1
ATOM 716 C CA . PRO A 1 93 ? -70.261 14.807 -28.798 1.00 67.19 93 PRO A CA 1
ATOM 717 C C . PRO A 1 93 ? -70.918 13.555 -29.389 1.00 67.19 93 PRO A C 1
ATOM 719 O O . PRO A 1 93 ? -70.265 12.783 -30.090 1.00 67.19 93 PRO A O 1
ATOM 722 N N . ASP A 1 94 ? -72.208 13.380 -29.097 1.00 64.31 94 ASP A N 1
ATOM 723 C CA . ASP A 1 94 ? -73.045 12.307 -29.634 1.00 64.31 94 ASP A CA 1
ATOM 724 C C . ASP A 1 94 ? -73.022 12.323 -31.171 1.00 64.31 94 ASP A C 1
ATOM 726 O O . ASP A 1 94 ? -73.474 13.283 -31.801 1.00 64.31 94 ASP A O 1
ATOM 730 N N . GLU A 1 95 ? -72.534 11.241 -31.780 1.00 57.75 95 GLU A N 1
ATOM 731 C CA . GLU A 1 95 ? -72.723 10.978 -33.206 1.00 57.75 95 GLU A CA 1
ATOM 732 C C . GLU A 1 95 ? -74.218 10.752 -33.479 1.00 57.75 95 GLU A C 1
ATOM 734 O O . GLU A 1 95 ? -74.804 9.735 -33.094 1.00 57.75 95 GLU A O 1
ATOM 739 N N . LYS A 1 96 ? -74.844 11.711 -34.167 1.00 53.75 96 LYS A N 1
ATOM 740 C CA . LYS A 1 96 ? -76.075 11.489 -34.923 1.00 53.75 96 LYS A CA 1
ATOM 741 C C . LYS A 1 96 ? -75.873 11.940 -36.369 1.00 53.75 96 LYS A C 1
ATOM 743 O O . LYS A 1 96 ? -75.647 13.124 -36.597 1.00 53.75 96 LYS A O 1
ATOM 748 N N . GLU A 1 97 ? -76.059 10.956 -37.254 1.00 49.72 97 GLU A N 1
ATOM 749 C CA . GLU A 1 97 ? -76.093 10.967 -38.733 1.00 49.72 97 GLU A CA 1
ATOM 750 C C . GLU A 1 97 ? -74.775 11.135 -39.503 1.00 49.72 97 GLU A C 1
ATOM 752 O O . GLU A 1 97 ? -74.135 12.206 -39.435 1.00 49.72 97 GLU A O 1
#

Secondary structure (DSSP, 8-state):
------TT-------PPTTHHHHHHHHHHHTT--HHHHHHHHHHHHHT------HHHHHHHHHHHHHHHHHHHHHHT------------PPPPP---

Organism: NCBI:txid91750